Protein AF-A0A0L6X220-F1 (afdb_monomer_lite)

Radius of gyration: 42.79 Å; chains: 1; bounding box: 81×45×119 Å

Structure (mmCIF, N/CA/C/O backbone):
data_AF-A0A0L6X220-F1
#
_entry.id   AF-A0A0L6X220-F1
#
loop_
_atom_site.group_PDB
_atom_site.id
_atom_site.type_symbol
_atom_site.label_atom_id
_atom_site.label_alt_id
_atom_site.label_comp_id
_atom_site.label_asym_id
_atom_site.label_entity_id
_atom_site.label_seq_id
_atom_site.pdbx_PDB_ins_code
_atom_site.Cartn_x
_atom_site.Cartn_y
_atom_site.Cartn_z
_atom_site.occupancy
_atom_site.B_iso_or_equiv
_atom_site.auth_seq_id
_atom_site.auth_comp_id
_atom_site.auth_asym_id
_atom_site.auth_atom_id
_atom_site.pdbx_PDB_model_num
ATOM 1 N N . MET A 1 1 ? 6.843 -25.052 19.110 1.00 35.84 1 MET A N 1
ATOM 2 C CA . MET A 1 1 ? 5.915 -25.058 17.964 1.00 35.84 1 MET A CA 1
ATOM 3 C C . MET A 1 1 ? 4.755 -24.169 18.348 1.00 35.84 1 MET A C 1
ATOM 5 O O . MET A 1 1 ? 4.117 -24.444 19.356 1.00 35.84 1 MET A O 1
ATOM 9 N N . ASP A 1 2 ? 4.612 -23.043 17.656 1.00 47.56 2 ASP A N 1
ATOM 10 C CA . ASP A 1 2 ? 3.687 -21.965 18.006 1.00 47.56 2 ASP A CA 1
ATOM 11 C C . ASP A 1 2 ? 2.261 -22.352 17.583 1.00 47.56 2 ASP A C 1
ATOM 13 O O . ASP A 1 2 ? 1.871 -22.192 16.432 1.00 47.56 2 ASP A O 1
ATOM 17 N N . SER A 1 3 ? 1.455 -22.862 18.516 1.00 55.31 3 SER A N 1
ATOM 18 C CA . SER A 1 3 ? 0.056 -23.288 18.296 1.00 55.31 3 SER A CA 1
ATOM 19 C C . SER A 1 3 ? -0.895 -22.145 17.879 1.00 55.31 3 SER A C 1
ATOM 21 O O . SER A 1 3 ? -2.107 -22.317 17.798 1.00 55.31 3 SER A O 1
ATOM 23 N N . ARG A 1 4 ? -0.359 -20.935 17.664 1.00 54.91 4 ARG A N 1
ATOM 24 C CA . ARG A 1 4 ? -1.069 -19.727 17.214 1.00 54.91 4 ARG A CA 1
ATOM 25 C C . ARG A 1 4 ? -1.145 -19.598 15.691 1.00 54.91 4 ARG A C 1
ATOM 27 O O . ARG A 1 4 ? -1.738 -18.631 15.206 1.00 54.91 4 ARG A O 1
ATOM 34 N N . GLU A 1 5 ? -0.509 -20.502 14.952 1.00 55.84 5 GLU A N 1
ATOM 35 C CA . GLU A 1 5 ? -0.610 -20.577 13.488 1.00 55.84 5 GLU A CA 1
ATOM 36 C C . GLU A 1 5 ? -1.711 -21.536 13.011 1.00 55.84 5 GLU A C 1
ATOM 38 O O . GLU A 1 5 ? -2.103 -21.467 11.850 1.00 55.84 5 GLU A O 1
ATOM 43 N N . ASP A 1 6 ? -2.273 -22.355 13.907 1.00 59.97 6 ASP A N 1
ATOM 44 C CA . ASP A 1 6 ? -3.283 -23.369 13.566 1.00 59.97 6 ASP A CA 1
ATOM 45 C C . ASP A 1 6 ? -4.675 -22.778 13.262 1.00 59.97 6 ASP A C 1
ATOM 47 O O . ASP A 1 6 ? -5.518 -23.446 12.663 1.00 59.97 6 ASP A O 1
ATOM 51 N N . PHE A 1 7 ? -4.926 -21.515 13.632 1.00 68.31 7 PHE A N 1
ATOM 52 C CA . PHE A 1 7 ? -6.187 -20.826 13.346 1.00 68.31 7 PHE A CA 1
ATOM 53 C C . PHE A 1 7 ? -6.017 -19.747 12.266 1.00 68.31 7 PHE A C 1
ATOM 55 O O . PHE A 1 7 ? -5.129 -18.893 12.381 1.00 68.31 7 PHE A O 1
ATOM 62 N N . PRO A 1 8 ? -6.888 -19.726 11.237 1.00 78.38 8 PRO A N 1
ATOM 63 C CA . PRO A 1 8 ? -6.837 -18.706 10.201 1.00 78.38 8 PRO A CA 1
ATOM 64 C C . PRO A 1 8 ? -7.139 -17.330 10.804 1.00 78.38 8 PRO A C 1
ATOM 66 O O . PRO A 1 8 ? -8.197 -17.102 11.391 1.00 78.38 8 PRO A O 1
ATOM 69 N N . ARG A 1 9 ? -6.189 -16.403 10.654 1.00 83.00 9 ARG A N 1
ATOM 70 C CA . ARG A 1 9 ? -6.352 -14.996 11.045 1.00 83.00 9 ARG A CA 1
ATOM 71 C C . ARG A 1 9 ? -7.131 -14.240 9.976 1.00 83.00 9 ARG A C 1
ATOM 73 O O . ARG A 1 9 ? -7.036 -14.560 8.792 1.00 83.00 9 ARG A O 1
ATOM 80 N N . VAL A 1 10 ? -7.869 -13.216 10.391 1.00 86.81 10 VAL A N 1
ATOM 81 C CA . VAL A 1 10 ? -8.645 -12.381 9.469 1.00 86.81 10 VAL A CA 1
ATOM 82 C C . VAL A 1 10 ? -7.701 -11.410 8.769 1.00 86.81 10 VAL A C 1
ATOM 84 O O . VAL A 1 10 ? -7.012 -10.626 9.422 1.00 86.81 10 VAL A O 1
ATOM 87 N N . SER A 1 11 ? -7.672 -11.466 7.441 1.00 86.88 11 SER A N 1
ATOM 88 C CA . SER A 1 11 ? -6.890 -10.552 6.610 1.00 86.88 11 SER A CA 1
ATOM 89 C C . SER A 1 11 ? -7.722 -9.332 6.229 1.00 86.88 11 SER A C 1
ATOM 91 O O . SER A 1 11 ? -8.831 -9.463 5.718 1.00 86.88 11 SER A O 1
ATOM 93 N N . LEU A 1 12 ? -7.158 -8.152 6.447 1.00 85.06 12 LEU A N 1
ATOM 94 C CA . LEU A 1 12 ? -7.684 -6.861 6.032 1.00 85.06 12 LEU A CA 1
ATOM 95 C C . LEU A 1 12 ? -6.807 -6.295 4.911 1.00 85.06 12 LEU A C 1
ATOM 97 O O . LEU A 1 12 ? -5.589 -6.502 4.898 1.00 85.06 12 LEU A O 1
ATOM 101 N N . ALA A 1 13 ? -7.434 -5.580 3.978 1.00 83.31 13 ALA A N 1
ATOM 102 C CA . ALA A 1 13 ? -6.735 -4.935 2.871 1.00 83.31 13 ALA A CA 1
ATOM 103 C C . ALA A 1 13 ? -6.063 -3.631 3.318 1.00 83.31 13 ALA A C 1
ATOM 105 O O . ALA A 1 13 ? -4.983 -3.280 2.849 1.00 83.31 13 ALA A O 1
ATOM 106 N N . THR A 1 14 ? -6.680 -2.879 4.230 1.00 83.06 14 THR A N 1
ATOM 107 C CA . THR A 1 14 ? -6.102 -1.624 4.721 1.00 83.06 14 THR A CA 1
ATOM 108 C C . THR A 1 14 ? -6.371 -1.430 6.209 1.00 83.06 14 THR A C 1
ATOM 110 O O . THR A 1 14 ? -7.374 -1.885 6.756 1.00 83.06 14 THR A O 1
ATOM 113 N N . VAL A 1 15 ? -5.477 -0.706 6.884 1.00 83.38 15 VAL A N 1
ATOM 114 C CA . VAL A 1 15 ? -5.656 -0.304 8.289 1.00 83.38 15 VAL A CA 1
ATOM 115 C C . VAL A 1 15 ? -6.916 0.559 8.467 1.00 83.38 15 VAL A C 1
ATOM 117 O O . VAL A 1 15 ? -7.618 0.454 9.470 1.00 83.38 15 VAL A O 1
ATOM 120 N N . ASN A 1 16 ? -7.262 1.360 7.459 1.00 84.81 16 ASN A N 1
ATOM 121 C CA . ASN A 1 16 ? -8.484 2.158 7.441 1.00 84.81 16 ASN A CA 1
ATOM 122 C C . ASN A 1 16 ? -9.767 1.307 7.517 1.00 84.81 16 ASN A C 1
ATOM 124 O O . ASN A 1 16 ? -10.749 1.720 8.139 1.00 84.81 16 ASN A O 1
ATOM 128 N N . ASP A 1 17 ? -9.754 0.091 6.963 1.00 86.81 17 ASP A N 1
ATOM 129 C CA . ASP A 1 17 ? -10.893 -0.830 7.059 1.00 86.81 17 ASP A CA 1
ATOM 130 C C . ASP A 1 17 ? -11.134 -1.222 8.518 1.00 86.81 17 ASP A C 1
ATOM 132 O O . ASP A 1 17 ? -12.269 -1.229 8.995 1.00 86.81 17 ASP A O 1
ATOM 136 N N . TRP A 1 18 ? -10.055 -1.459 9.270 1.00 88.50 18 TRP A N 1
ATOM 137 C CA . TRP A 1 18 ? -10.137 -1.726 10.703 1.00 88.50 18 TRP A CA 1
ATOM 138 C C . TRP A 1 18 ? -10.706 -0.536 11.485 1.00 88.50 18 TRP A C 1
ATOM 140 O O . TRP A 1 18 ? -11.561 -0.721 12.355 1.00 88.50 18 TRP A O 1
ATOM 150 N N . HIS A 1 19 ? -10.282 0.690 11.165 1.00 87.69 19 HIS A N 1
ATOM 151 C CA . HIS A 1 19 ? -10.838 1.897 11.784 1.00 87.69 19 HIS A CA 1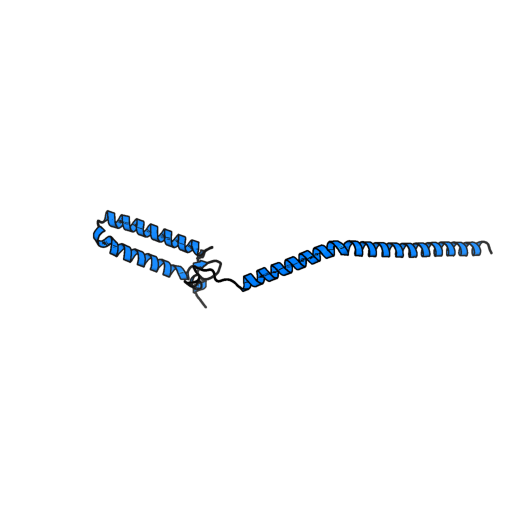
ATOM 152 C C . HIS A 1 19 ? -12.328 2.054 11.497 1.00 87.69 19 HIS A C 1
ATOM 154 O O . HIS A 1 19 ? -13.096 2.361 12.409 1.00 87.69 19 HIS A O 1
ATOM 160 N N . THR A 1 20 ? -12.739 1.777 10.263 1.00 90.44 20 THR A N 1
ATOM 161 C CA . THR A 1 20 ? -14.142 1.832 9.849 1.00 90.44 20 THR A CA 1
ATOM 162 C C . THR A 1 20 ? -14.976 0.800 10.610 1.00 90.44 20 THR A C 1
ATOM 164 O O . THR A 1 20 ? -16.012 1.141 11.181 1.00 90.44 20 THR A O 1
ATOM 167 N N . VAL A 1 21 ? -14.495 -0.444 10.721 1.00 91.12 21 VAL A N 1
ATOM 168 C CA . VAL A 1 21 ? -15.152 -1.498 11.515 1.00 91.12 21 VAL A CA 1
ATOM 169 C C . VAL A 1 21 ? -15.264 -1.095 12.986 1.00 91.12 21 VAL A C 1
ATOM 171 O O . VAL A 1 21 ? -16.340 -1.210 13.574 1.00 91.12 21 VAL A O 1
ATOM 174 N N . LYS A 1 22 ? -14.188 -0.565 13.580 1.00 91.25 22 LYS A N 1
ATOM 175 C CA . LYS A 1 22 ? -14.188 -0.081 14.966 1.00 91.25 22 LYS A CA 1
ATOM 176 C C . LYS A 1 22 ? -15.188 1.061 15.174 1.00 91.25 22 LYS A C 1
ATOM 178 O O . LYS A 1 22 ? -15.890 1.066 16.185 1.00 91.25 22 LYS A O 1
ATOM 183 N N . ALA A 1 23 ? -15.251 2.019 14.250 1.00 91.94 23 ALA A N 1
ATOM 184 C CA . ALA A 1 23 ? -16.170 3.152 14.319 1.00 91.94 23 ALA A CA 1
ATOM 185 C C . ALA A 1 23 ? -17.634 2.699 14.218 1.00 91.94 23 ALA A C 1
ATOM 187 O O . ALA A 1 23 ? -18.446 3.075 15.063 1.00 91.94 23 ALA A O 1
ATOM 188 N N . ASN A 1 24 ? -17.947 1.822 13.262 1.00 94.56 24 ASN A N 1
ATOM 189 C CA . ASN A 1 24 ? -19.293 1.280 13.070 1.00 94.56 24 ASN A CA 1
ATOM 190 C C . ASN A 1 24 ? -19.745 0.441 14.270 1.00 94.56 24 ASN A C 1
ATOM 192 O O . ASN A 1 24 ? -20.864 0.603 14.760 1.00 94.56 24 ASN A O 1
ATOM 196 N N . TYR A 1 25 ? -18.857 -0.413 14.791 1.00 94.12 25 TYR A N 1
ATOM 197 C CA . TYR A 1 25 ? -19.123 -1.194 15.997 1.00 94.12 25 TYR A CA 1
ATOM 198 C C . TYR A 1 25 ? -19.388 -0.285 17.199 1.00 94.12 25 TYR A C 1
ATOM 200 O O . TYR A 1 25 ? -20.377 -0.463 17.906 1.00 94.12 25 TYR A O 1
ATOM 208 N N . LYS A 1 26 ? -18.544 0.736 17.400 1.00 94.00 26 LYS A N 1
ATOM 209 C CA . LYS A 1 26 ? -18.724 1.718 18.471 1.00 94.00 26 LYS A CA 1
ATOM 210 C C . LYS A 1 26 ? -20.060 2.453 18.346 1.00 94.00 26 LYS A C 1
ATOM 212 O O . LYS A 1 26 ? -20.755 2.555 19.349 1.00 94.00 26 LYS A O 1
ATOM 217 N N . SER A 1 27 ? -20.414 2.938 17.154 1.00 94.50 27 SER A N 1
ATOM 218 C CA . SER A 1 27 ? -21.698 3.615 16.921 1.00 94.50 27 SER A CA 1
ATOM 219 C C . SER A 1 27 ? -22.860 2.708 17.304 1.00 94.50 27 SER A C 1
ATOM 221 O O . SER A 1 27 ? -23.652 3.069 18.162 1.00 94.50 27 SER A O 1
ATOM 223 N N . THR A 1 28 ? -22.872 1.481 16.779 1.00 95.44 28 THR A N 1
ATOM 224 C CA . THR A 1 28 ? -23.951 0.513 17.024 1.00 95.44 28 THR A CA 1
ATOM 225 C C . THR A 1 28 ? -24.118 0.207 18.515 1.00 95.44 28 THR A C 1
ATOM 227 O O . THR A 1 28 ? -25.234 0.168 19.025 1.00 95.44 28 THR A O 1
ATOM 230 N N . VAL A 1 29 ? -23.013 0.019 19.247 1.00 93.94 29 VAL A N 1
ATOM 231 C CA . VAL A 1 29 ? -23.053 -0.217 20.700 1.00 93.94 29 VAL A CA 1
ATOM 232 C C . VAL A 1 29 ? -23.628 0.989 21.445 1.00 93.94 29 VAL A C 1
ATOM 234 O O . VAL A 1 29 ? -24.408 0.813 22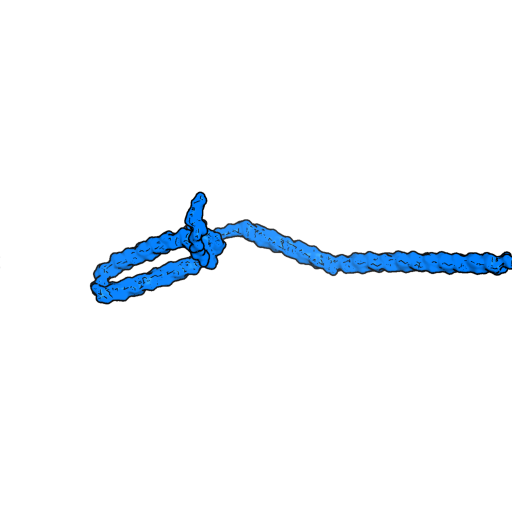.380 1.00 93.94 29 VAL A O 1
ATOM 237 N N . LEU A 1 30 ? -23.250 2.207 21.050 1.00 92.81 30 LEU A N 1
ATOM 238 C CA . LEU A 1 30 ? -23.760 3.431 21.668 1.00 92.81 30 LEU A CA 1
ATOM 239 C C . LEU A 1 30 ? -25.243 3.656 21.355 1.00 92.81 30 LEU A C 1
ATOM 241 O O . LEU A 1 30 ? -25.977 4.096 22.237 1.00 92.81 30 LEU A O 1
ATOM 245 N N . ASP A 1 31 ? -25.688 3.318 20.148 1.00 94.31 31 ASP A N 1
ATOM 246 C CA . ASP A 1 31 ? -27.087 3.426 19.736 1.00 94.31 31 ASP A CA 1
ATOM 247 C C . ASP A 1 31 ? -27.968 2.482 20.567 1.00 94.31 31 ASP A C 1
ATOM 249 O O . ASP A 1 31 ? -28.907 2.932 21.226 1.00 94.31 31 ASP A O 1
ATOM 253 N N . VAL A 1 32 ? -27.580 1.205 20.670 1.00 93.94 32 VAL A N 1
ATOM 254 C CA . VAL A 1 32 ? -28.274 0.214 21.515 1.00 93.94 32 VAL A CA 1
ATOM 255 C C . VAL A 1 32 ? -28.259 0.625 22.991 1.00 93.94 32 VAL A C 1
ATOM 257 O O . VAL A 1 32 ? -29.258 0.478 23.697 1.00 93.94 32 VAL A O 1
ATOM 260 N N . LEU A 1 33 ? -27.143 1.170 23.483 1.00 92.31 33 LEU A N 1
ATOM 261 C CA . LEU A 1 33 ? -27.065 1.654 24.859 1.00 92.31 33 LEU A CA 1
ATOM 262 C C . LEU A 1 33 ? -28.039 2.813 25.108 1.00 92.31 33 LEU A C 1
ATOM 264 O O . LEU A 1 33 ? -28.696 2.841 26.148 1.00 92.31 33 LEU A O 1
ATOM 268 N N . ASN A 1 34 ? -28.149 3.758 24.173 1.00 91.31 34 ASN A N 1
ATOM 269 C CA . ASN A 1 34 ? -29.078 4.878 24.297 1.00 91.31 34 ASN A CA 1
ATOM 270 C C . ASN A 1 34 ? -30.537 4.397 24.343 1.00 91.31 34 ASN A C 1
ATOM 272 O O . ASN A 1 34 ? -31.303 4.885 25.175 1.00 91.31 34 ASN A O 1
ATOM 276 N N . GLU A 1 35 ? -30.911 3.412 23.523 1.00 92.75 35 GLU A N 1
ATOM 277 C CA . GLU A 1 35 ? -32.245 2.794 23.561 1.00 92.75 35 GLU A CA 1
ATOM 278 C C . GLU A 1 35 ? -32.529 2.108 24.910 1.00 92.75 35 GLU A C 1
ATOM 280 O O . GLU A 1 35 ? -33.616 2.247 25.486 1.00 92.75 35 GLU A O 1
ATOM 285 N N . LEU A 1 36 ? -31.539 1.410 25.475 1.00 91.12 36 LEU A N 1
ATOM 286 C CA . LEU A 1 36 ? -31.657 0.770 26.789 1.00 91.12 36 LEU A CA 1
ATOM 287 C C . LEU A 1 36 ? -31.792 1.790 27.926 1.00 91.12 36 LEU A C 1
ATOM 289 O O . LEU A 1 36 ? -32.628 1.616 28.813 1.00 91.12 36 LEU A O 1
ATOM 293 N N . ILE A 1 37 ? -31.025 2.882 27.880 1.00 90.75 37 ILE A N 1
ATOM 294 C CA . ILE A 1 37 ? -31.107 3.965 28.869 1.00 90.75 37 ILE A CA 1
ATOM 295 C C . ILE A 1 37 ? -32.492 4.619 28.842 1.00 90.75 37 ILE A C 1
ATOM 297 O O . ILE A 1 37 ? -33.066 4.876 29.902 1.00 90.75 37 ILE A O 1
ATOM 301 N N . GLN A 1 38 ? -33.039 4.867 27.648 1.00 90.69 38 GLN A N 1
ATOM 302 C CA . GLN A 1 38 ? -34.370 5.456 27.489 1.00 90.69 38 GLN A CA 1
ATOM 303 C C . GLN A 1 38 ? -35.477 4.516 27.978 1.00 90.69 38 GLN A C 1
ATOM 305 O O . GLN A 1 38 ? -36.360 4.950 28.713 1.00 90.69 38 GLN A O 1
ATOM 310 N N . SER A 1 39 ? -35.413 3.231 27.621 1.00 91.06 39 SER A N 1
ATOM 311 C CA . SER A 1 39 ? -36.429 2.240 28.006 1.00 91.06 39 SER A CA 1
ATOM 312 C C . SER A 1 39 ? -36.452 1.927 29.506 1.00 91.06 39 SER A C 1
ATOM 314 O O . SER A 1 39 ? -37.522 1.668 30.050 1.00 91.06 39 SER A O 1
ATOM 316 N N . HIS A 1 40 ? -35.303 1.986 30.186 1.00 90.06 40 HIS A N 1
ATOM 317 C CA . HIS A 1 40 ? -35.185 1.677 31.617 1.00 90.06 40 HIS A CA 1
ATOM 318 C C . HIS A 1 40 ? -35.158 2.924 32.516 1.00 90.06 40 HIS A C 1
ATOM 320 O O . HIS A 1 40 ? -35.072 2.798 33.736 1.00 90.06 40 HIS A O 1
ATOM 326 N N . GLY A 1 41 ? -35.227 4.130 31.941 1.00 85.25 41 GLY A N 1
ATOM 327 C CA . GLY A 1 41 ? -35.241 5.384 32.701 1.00 85.25 41 GLY A CA 1
ATOM 328 C C . GLY A 1 41 ? -33.926 5.702 33.429 1.00 85.25 41 GLY A C 1
ATOM 329 O O . GLY A 1 41 ? -33.928 6.455 34.399 1.00 85.25 41 GLY A O 1
ATOM 330 N N . LEU A 1 42 ? -32.793 5.168 32.963 1.00 87.25 42 LEU A N 1
ATOM 331 C CA . LEU A 1 42 ? -31.472 5.263 33.612 1.00 87.25 42 LEU A CA 1
ATOM 332 C C . LEU A 1 42 ? -30.715 6.560 33.267 1.00 87.25 42 LEU A C 1
ATOM 334 O O . LEU A 1 42 ? -29.487 6.586 33.188 1.00 87.25 42 LEU A O 1
ATOM 338 N N . ALA A 1 43 ? -31.431 7.662 33.037 1.00 83.88 43 ALA A N 1
ATOM 339 C CA . ALA A 1 43 ? -30.843 8.908 32.536 1.00 83.88 43 ALA A CA 1
ATOM 340 C C . ALA A 1 43 ? -29.775 9.502 33.477 1.00 83.88 43 ALA A C 1
ATOM 342 O O . ALA A 1 43 ? -28.817 10.108 33.003 1.00 83.88 43 ALA A O 1
ATOM 343 N N . ALA A 1 44 ? -29.910 9.292 34.791 1.00 85.56 44 ALA A N 1
ATOM 344 C CA . ALA A 1 44 ? -28.949 9.758 35.794 1.00 85.56 44 ALA A CA 1
ATOM 345 C C . ALA A 1 44 ? -27.601 9.010 35.744 1.00 85.56 44 ALA A C 1
ATOM 347 O O . ALA A 1 44 ? -26.574 9.569 36.115 1.00 85.56 44 ALA A O 1
ATOM 348 N N . GLU A 1 45 ? -27.591 7.765 35.261 1.00 88.88 45 GLU A N 1
ATOM 349 C CA . GLU A 1 45 ? -26.399 6.906 35.189 1.00 88.88 45 GLU A CA 1
ATOM 350 C C . GLU A 1 45 ? -25.775 6.878 33.786 1.00 88.88 45 GLU A C 1
ATOM 352 O O . GLU A 1 45 ? -24.772 6.200 33.552 1.00 88.88 45 GLU A O 1
ATOM 357 N N . ARG A 1 46 ? -26.347 7.639 32.845 1.00 88.25 46 ARG A N 1
ATOM 358 C CA . ARG A 1 46 ? -25.950 7.674 31.434 1.00 88.25 46 ARG A CA 1
ATOM 359 C C . ARG A 1 46 ? -24.448 7.848 31.247 1.00 88.25 46 ARG A C 1
ATOM 361 O O . ARG A 1 46 ? -23.845 7.106 30.476 1.00 88.25 46 ARG A O 1
ATOM 368 N N . ASP A 1 47 ? -23.842 8.804 31.941 1.00 88.56 47 ASP A N 1
ATOM 369 C CA . ASP A 1 47 ? -22.428 9.130 31.744 1.00 88.56 47 ASP A CA 1
ATOM 370 C C . ASP A 1 47 ? -21.505 8.005 32.243 1.00 88.56 47 ASP A C 1
ATOM 372 O O . ASP A 1 47 ? -20.509 7.682 31.591 1.00 88.56 47 ASP A O 1
ATOM 376 N N . ALA A 1 48 ? -21.872 7.336 33.342 1.00 91.19 48 ALA A N 1
ATOM 377 C CA . ALA A 1 48 ? -21.144 6.174 33.849 1.00 91.19 48 ALA A CA 1
ATOM 378 C C . ALA A 1 48 ? -21.270 4.972 32.897 1.00 91.19 48 ALA A C 1
ATOM 380 O O . ALA A 1 48 ? -20.272 4.328 32.563 1.00 91.19 48 ALA A O 1
ATOM 381 N N . LEU A 1 49 ? -22.479 4.705 32.394 1.00 90.00 49 LEU A N 1
ATOM 382 C CA . LEU A 1 49 ? -22.733 3.640 31.421 1.00 90.00 49 LEU A CA 1
ATOM 383 C C . LEU A 1 49 ? -21.994 3.883 30.098 1.00 90.00 49 LEU A C 1
ATOM 385 O O . LEU A 1 49 ? -21.394 2.959 29.549 1.00 90.00 49 LEU A O 1
ATOM 389 N N . LEU A 1 50 ? -21.962 5.129 29.617 1.00 91.94 50 LEU A N 1
ATOM 390 C CA . LEU A 1 50 ? -21.187 5.520 28.439 1.00 91.94 50 LEU A CA 1
ATOM 391 C C . LEU A 1 50 ? -19.687 5.291 28.645 1.00 91.94 50 LEU A C 1
ATOM 393 O O . LEU A 1 50 ? -19.014 4.782 27.745 1.00 91.94 50 LEU A O 1
ATOM 397 N N . ALA A 1 51 ? -19.143 5.634 29.815 1.00 91.62 51 ALA A N 1
ATOM 398 C CA . ALA A 1 51 ? -17.736 5.386 30.124 1.00 91.62 51 ALA A CA 1
ATOM 399 C C . ALA A 1 51 ? -17.408 3.882 30.095 1.00 91.62 51 ALA A C 1
ATOM 401 O O . ALA A 1 51 ? -16.433 3.467 29.461 1.00 91.62 51 ALA A O 1
ATOM 402 N N . HIS A 1 52 ? -18.258 3.050 30.704 1.00 92.69 52 HIS A N 1
ATOM 403 C CA . HIS A 1 52 ? -18.090 1.596 30.692 1.00 92.69 52 HIS A CA 1
ATOM 404 C C . HIS A 1 52 ? -18.247 0.984 29.297 1.00 92.69 52 HIS A C 1
ATOM 406 O O . HIS A 1 52 ? -17.468 0.103 28.932 1.00 92.69 52 HIS A O 1
ATOM 412 N N . ALA A 1 53 ? -19.190 1.470 28.490 1.00 91.62 53 ALA A N 1
ATOM 413 C CA . ALA A 1 53 ? -19.366 1.016 27.114 1.00 91.62 53 ALA A CA 1
ATOM 414 C C . ALA A 1 53 ? -18.145 1.345 26.245 1.00 91.62 53 ALA A C 1
ATOM 416 O O . ALA A 1 53 ? -17.671 0.492 25.497 1.00 91.62 53 ALA A O 1
ATOM 417 N N . ASN A 1 54 ? -17.569 2.542 26.394 1.00 92.19 54 ASN A N 1
ATOM 418 C CA . ASN A 1 54 ? -16.329 2.900 25.704 1.00 92.19 54 ASN A CA 1
ATOM 419 C C . ASN A 1 54 ? -15.165 1.983 26.115 1.00 92.19 54 ASN A C 1
ATOM 421 O O . ASN A 1 54 ? -14.480 1.444 25.246 1.00 92.19 54 ASN A O 1
ATOM 425 N N . GLN A 1 55 ? -14.985 1.727 27.416 1.00 93.56 55 GLN A N 1
ATOM 426 C CA . GLN A 1 55 ? -13.966 0.784 27.900 1.00 93.56 55 GLN A CA 1
ATOM 427 C C . GLN A 1 55 ? -14.190 -0.641 27.379 1.00 93.56 55 GLN A C 1
ATOM 429 O O . GLN A 1 55 ? -13.232 -1.350 27.060 1.00 93.56 55 GLN A O 1
ATOM 434 N N . TYR A 1 56 ? -15.447 -1.075 27.293 1.00 93.62 56 TYR A N 1
ATOM 435 C CA . TYR A 1 56 ? -15.805 -2.375 26.740 1.00 93.62 56 TYR A CA 1
ATOM 436 C C . TYR A 1 56 ? -15.412 -2.473 25.263 1.00 93.62 56 TYR A C 1
ATOM 438 O O . TYR A 1 56 ? -14.704 -3.406 24.881 1.00 93.62 56 TYR A O 1
ATOM 446 N N . VAL A 1 57 ? -15.784 -1.477 24.453 1.00 92.62 57 VAL A N 1
ATOM 447 C CA . VAL A 1 57 ? -15.418 -1.402 23.031 1.00 92.62 57 VAL A CA 1
ATOM 448 C C . VAL A 1 57 ? -13.899 -1.433 22.854 1.00 92.62 57 VAL A C 1
ATOM 450 O O . VAL A 1 57 ? -13.390 -2.191 22.027 1.00 92.62 57 VAL A O 1
ATOM 453 N N . GLU A 1 58 ? -13.153 -0.665 23.648 1.00 90.62 58 GLU A N 1
ATOM 454 C CA . GLU A 1 58 ? -11.688 -0.662 23.602 1.00 90.62 58 GLU A CA 1
ATOM 455 C C . GLU A 1 58 ? -11.085 -2.022 23.951 1.00 90.62 58 GLU A C 1
ATOM 457 O O . GLU A 1 58 ? -10.173 -2.488 23.263 1.00 90.62 58 GLU A O 1
ATOM 462 N N . ARG A 1 59 ? -11.611 -2.691 24.981 1.00 92.75 59 ARG A N 1
ATOM 463 C CA . ARG A 1 59 ? -11.147 -4.018 25.394 1.00 92.75 59 ARG A CA 1
ATOM 464 C C . ARG A 1 59 ? -11.398 -5.066 24.315 1.00 92.75 59 ARG A C 1
ATOM 466 O O . ARG A 1 59 ? -10.490 -5.837 24.015 1.00 92.75 59 ARG A O 1
ATOM 473 N N . VAL A 1 60 ? -12.583 -5.060 23.705 1.00 92.50 60 VAL A N 1
ATOM 474 C CA . VAL A 1 60 ? -12.926 -5.954 22.587 1.00 92.50 60 VAL A CA 1
ATOM 475 C C . VAL A 1 60 ? -11.990 -5.710 21.406 1.00 92.50 60 VAL A C 1
ATOM 477 O O . VAL A 1 60 ? -11.393 -6.651 20.888 1.00 92.50 60 VAL A O 1
ATOM 480 N N . CYS A 1 61 ? -11.768 -4.446 21.034 1.00 88.69 61 CYS A N 1
ATOM 481 C CA . CYS A 1 61 ? -10.834 -4.105 19.961 1.00 88.69 61 CYS A CA 1
ATOM 482 C C . CYS A 1 61 ? -9.411 -4.582 20.275 1.00 88.69 61 CYS A C 1
ATOM 484 O O . CYS A 1 61 ? -8.737 -5.110 19.396 1.00 88.69 61 CYS A O 1
ATOM 486 N N . LYS A 1 62 ? -8.952 -4.434 21.525 1.00 88.69 62 LYS A N 1
ATOM 487 C CA . LYS A 1 62 ? -7.630 -4.899 21.964 1.00 88.69 62 LYS A CA 1
ATOM 488 C C . LYS A 1 62 ? -7.500 -6.422 21.889 1.00 88.69 62 LYS A C 1
ATOM 490 O O . LYS A 1 62 ? -6.454 -6.905 21.475 1.00 88.69 62 LYS A O 1
ATOM 495 N N . MET A 1 63 ? -8.548 -7.163 22.249 1.00 89.50 63 MET A N 1
ATOM 496 C CA . MET A 1 63 ? -8.590 -8.628 22.133 1.00 89.50 63 MET A CA 1
ATOM 497 C C . MET A 1 63 ? -8.633 -9.105 20.676 1.00 89.50 63 MET A C 1
ATOM 499 O O . MET A 1 63 ? -8.137 -10.186 20.376 1.00 89.50 63 MET A O 1
ATOM 503 N N . ALA A 1 64 ? -9.197 -8.304 19.769 1.00 88.50 64 ALA A N 1
ATOM 504 C CA . ALA A 1 64 ? -9.256 -8.625 18.346 1.00 88.50 64 ALA A CA 1
ATOM 505 C C . ALA A 1 64 ? -7.910 -8.431 17.622 1.00 88.50 64 ALA A C 1
ATOM 507 O O . ALA A 1 64 ? -7.616 -9.197 16.708 1.00 88.50 64 ALA A O 1
ATOM 508 N N . ARG A 1 65 ? -7.072 -7.470 18.050 1.00 86.44 65 ARG A N 1
ATOM 509 C CA . ARG A 1 65 ? -5.751 -7.162 17.449 1.00 86.44 65 ARG A CA 1
ATOM 510 C C . ARG A 1 65 ? -4.880 -8.387 17.096 1.00 86.44 65 ARG A C 1
ATOM 512 O O . ARG A 1 65 ? -4.457 -8.453 15.944 1.00 86.44 65 ARG A O 1
ATOM 519 N N . PRO A 1 66 ? -4.624 -9.367 17.990 1.00 86.00 66 PRO A N 1
ATOM 520 C CA . PRO A 1 66 ? -3.778 -10.530 17.671 1.00 86.00 66 PRO A CA 1
ATOM 521 C C . PRO A 1 66 ? -4.317 -11.409 16.531 1.00 86.00 66 PRO A C 1
ATOM 523 O O . PRO A 1 66 ? -3.559 -12.146 15.898 1.00 86.00 66 PRO A O 1
ATOM 526 N N . ASN A 1 67 ? -5.621 -11.333 16.258 1.00 86.31 67 ASN A N 1
ATOM 527 C CA . ASN A 1 67 ? -6.300 -12.160 15.263 1.00 86.31 67 ASN A CA 1
ATOM 528 C C . ASN A 1 67 ? -6.381 -11.492 13.880 1.00 86.31 67 ASN A C 1
ATOM 530 O O . ASN A 1 67 ? -6.974 -12.067 12.966 1.00 86.31 67 ASN A O 1
ATOM 534 N N . LEU A 1 68 ? -5.798 -10.299 13.719 1.00 87.06 68 LEU A N 1
ATOM 535 C CA . LEU A 1 68 ? -5.837 -9.517 12.485 1.00 87.06 68 LEU A CA 1
ATOM 536 C C . LEU A 1 68 ? -4.493 -9.539 11.751 1.00 87.06 68 LEU A C 1
A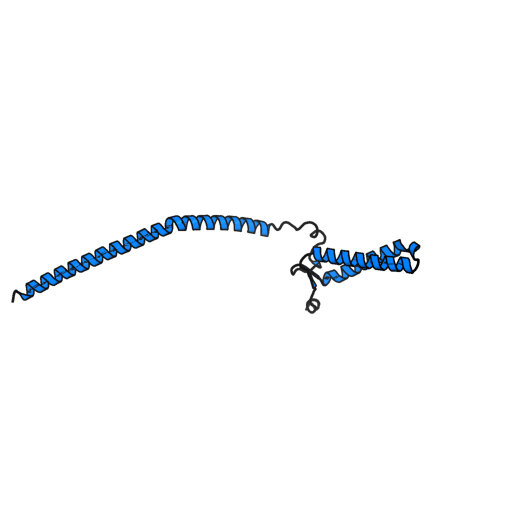TOM 538 O O . LEU A 1 68 ? -3.414 -9.475 12.351 1.00 87.06 68 LEU A O 1
ATOM 542 N N . ARG A 1 69 ? -4.576 -9.569 10.422 1.00 87.25 69 ARG A N 1
ATOM 543 C CA . ARG A 1 69 ? -3.468 -9.324 9.497 1.00 87.25 69 ARG A CA 1
ATOM 544 C C . ARG A 1 69 ? -3.833 -8.181 8.564 1.00 87.25 69 ARG A C 1
ATOM 546 O O . ARG A 1 69 ? -4.974 -8.106 8.128 1.00 87.25 69 ARG A O 1
ATOM 553 N N . VAL A 1 70 ? -2.878 -7.327 8.223 1.00 82.81 70 VAL A N 1
ATOM 554 C CA . VAL A 1 70 ? -3.057 -6.269 7.217 1.00 82.81 70 VAL A CA 1
ATOM 555 C C . VAL A 1 70 ? -1.984 -6.459 6.163 1.00 82.81 70 VAL A C 1
ATOM 557 O O . VAL A 1 70 ? -0.802 -6.485 6.497 1.00 82.81 70 VAL A O 1
ATOM 560 N N . ASN A 1 71 ? -2.389 -6.660 4.908 1.00 78.69 71 ASN A N 1
ATOM 561 C CA . ASN A 1 71 ? -1.462 -6.882 3.789 1.00 78.69 71 ASN A CA 1
ATOM 562 C C . ASN A 1 71 ? -0.397 -7.963 4.057 1.00 78.69 71 ASN A C 1
ATOM 564 O O . ASN A 1 71 ? 0.756 -7.835 3.665 1.00 78.69 71 ASN A O 1
ATOM 568 N N . GLY A 1 72 ? -0.780 -9.038 4.753 1.00 74.69 72 GLY A N 1
ATOM 569 C CA . GLY A 1 72 ? 0.118 -10.152 5.081 1.00 74.69 72 GLY A CA 1
ATOM 570 C C . GLY A 1 72 ? 0.986 -9.947 6.327 1.00 74.69 72 GLY A C 1
ATOM 571 O O . GLY A 1 72 ? 1.581 -10.914 6.799 1.00 74.69 72 GLY A O 1
ATOM 572 N N . HIS A 1 73 ? 0.999 -8.751 6.918 1.00 78.81 73 HIS A N 1
ATOM 573 C CA . HIS A 1 73 ? 1.697 -8.466 8.171 1.00 78.81 73 HIS A CA 1
ATOM 574 C C . HIS A 1 73 ? 0.770 -8.638 9.378 1.00 78.81 73 HIS A C 1
ATOM 576 O O . HIS A 1 73 ? -0.441 -8.427 9.290 1.00 78.81 73 HIS A O 1
ATOM 582 N N . ASN A 1 74 ? 1.328 -9.032 10.525 1.00 81.19 74 ASN A N 1
ATOM 583 C CA . ASN A 1 74 ? 0.564 -9.099 11.769 1.00 81.19 74 ASN A CA 1
ATOM 584 C C . ASN A 1 74 ? 0.179 -7.684 12.217 1.00 81.19 74 ASN A C 1
ATOM 586 O O . ASN A 1 74 ? 0.987 -6.761 12.157 1.00 81.19 74 ASN A O 1
ATOM 590 N N . PHE A 1 75 ? -1.042 -7.515 12.720 1.00 78.56 75 PHE A N 1
ATOM 591 C CA . PHE A 1 75 ? -1.501 -6.201 13.172 1.00 78.56 75 PHE A CA 1
ATOM 592 C C . PHE A 1 75 ? -0.688 -5.668 14.369 1.00 78.56 75 PHE A C 1
ATOM 594 O O . PHE A 1 75 ? -0.491 -4.468 14.498 1.00 78.56 75 PHE A O 1
ATOM 601 N N . GLU A 1 76 ? -0.168 -6.550 15.232 1.00 74.88 76 GLU A N 1
ATOM 602 C CA . GLU A 1 76 ? 0.643 -6.166 16.403 1.00 74.88 76 GLU A CA 1
ATOM 603 C C . GLU A 1 76 ? 2.017 -5.583 16.048 1.00 74.88 76 GLU A C 1
ATOM 605 O O . GLU A 1 76 ? 2.576 -4.834 16.844 1.00 74.88 76 GLU A O 1
ATOM 610 N N . SER A 1 77 ? 2.558 -5.921 14.873 1.00 69.62 77 SER A N 1
ATOM 611 C CA . SER A 1 77 ? 3.829 -5.367 14.390 1.00 69.62 77 SER A CA 1
ATOM 612 C C . SER A 1 77 ? 3.690 -3.981 13.761 1.00 69.62 77 SER A C 1
ATOM 614 O O . SER A 1 77 ? 4.707 -3.346 13.518 1.00 69.62 77 SER A O 1
ATOM 616 N N . LEU A 1 78 ? 2.462 -3.514 13.512 1.00 66.12 78 LEU A N 1
ATOM 617 C CA . LEU A 1 78 ? 2.196 -2.159 13.031 1.00 66.12 78 LEU A CA 1
ATOM 618 C C . LEU A 1 78 ? 2.185 -1.228 14.249 1.00 66.12 78 LEU A C 1
ATOM 620 O O . LEU A 1 78 ? 1.276 -1.299 15.087 1.00 66.12 78 LEU A O 1
ATOM 624 N N . SER A 1 79 ? 3.233 -0.421 14.401 1.00 57.16 79 SER A N 1
ATOM 625 C CA . SER A 1 79 ? 3.460 0.398 15.599 1.00 57.16 79 SER A CA 1
ATOM 626 C C . SER A 1 79 ? 2.495 1.586 15.660 1.00 57.16 79 SER A C 1
ATOM 628 O O . SER A 1 79 ? 2.187 2.168 14.631 1.00 57.16 79 SER A O 1
ATOM 630 N N . GLN A 1 80 ? 1.954 1.931 16.845 1.00 55.94 80 GLN A N 1
ATOM 631 C CA . GLN A 1 80 ? 0.832 2.890 17.001 1.00 55.94 80 GLN A CA 1
ATOM 632 C C . GLN A 1 80 ? 1.114 4.317 16.474 1.00 55.94 80 GLN A C 1
ATOM 634 O O . GLN A 1 80 ? 0.167 5.043 16.181 1.00 55.94 80 GLN A O 1
ATOM 639 N N . ASP A 1 81 ? 2.387 4.653 16.256 1.00 51.19 81 ASP A N 1
ATOM 640 C CA . ASP A 1 81 ? 2.862 5.918 15.678 1.00 51.19 81 ASP A CA 1
ATOM 641 C C . ASP A 1 81 ? 3.028 5.871 14.139 1.00 51.19 81 ASP A C 1
ATOM 643 O O . ASP A 1 81 ? 3.132 6.902 13.486 1.00 51.19 81 ASP A O 1
ATOM 647 N N . GLU A 1 82 ? 2.989 4.681 13.538 1.00 52.09 82 GLU A N 1
ATOM 648 C CA . GLU A 1 82 ? 3.099 4.411 12.090 1.00 52.09 82 GLU A CA 1
ATOM 649 C C . GLU A 1 82 ? 1.738 4.509 11.371 1.00 52.09 82 GLU A C 1
ATOM 651 O O . GLU A 1 82 ? 1.645 4.354 10.157 1.00 52.09 82 GLU A O 1
ATOM 656 N N . TYR A 1 83 ? 0.662 4.758 12.129 1.00 54.53 83 TYR A N 1
ATOM 657 C CA . TYR A 1 83 ? -0.716 4.841 11.628 1.00 54.53 83 TYR A CA 1
ATOM 658 C C . TYR A 1 83 ? -1.034 6.200 10.983 1.00 54.53 83 TYR A C 1
ATOM 660 O O . TYR A 1 83 ? -1.904 6.251 10.118 1.00 54.53 83 TYR A O 1
ATOM 668 N N . ASP A 1 84 ? -0.342 7.275 11.382 1.00 54.34 84 ASP A N 1
ATOM 669 C CA . ASP A 1 84 ? -0.600 8.644 10.898 1.00 54.34 84 ASP A CA 1
ATOM 670 C C . ASP A 1 84 ? 0.466 9.156 9.918 1.00 54.34 84 ASP A C 1
ATOM 672 O O . ASP A 1 84 ? 0.292 10.191 9.274 1.00 54.34 84 ASP A O 1
ATOM 676 N N . THR A 1 85 ? 1.588 8.454 9.766 1.00 52.25 85 THR A N 1
ATOM 677 C CA . THR A 1 85 ? 2.613 8.801 8.779 1.00 52.25 85 THR A CA 1
ATOM 678 C C . THR A 1 85 ? 3.259 7.515 8.296 1.00 52.25 85 THR A C 1
ATOM 680 O O . THR A 1 85 ? 4.023 6.893 9.028 1.00 52.25 85 THR A O 1
ATOM 683 N N . GLU A 1 86 ? 2.931 7.108 7.067 1.00 61.56 86 GLU A N 1
ATOM 684 C CA . GLU A 1 86 ? 3.661 6.040 6.386 1.00 61.56 86 GLU A CA 1
ATOM 685 C C . GLU A 1 86 ? 5.151 6.430 6.375 1.00 61.56 86 GLU A C 1
ATOM 687 O O . GLU A 1 86 ? 5.494 7.501 5.855 1.00 61.56 86 GLU A O 1
ATOM 692 N N . PRO A 1 87 ? 6.041 5.646 7.008 1.00 67.12 87 PRO A N 1
ATOM 693 C CA . PRO A 1 87 ? 7.454 5.977 7.049 1.00 67.12 87 PRO A CA 1
ATOM 694 C C . PRO A 1 87 ? 8.004 5.969 5.622 1.00 67.12 87 PRO A C 1
ATOM 696 O O . PRO A 1 87 ? 7.709 5.071 4.835 1.00 67.12 87 PRO A O 1
ATOM 699 N N . PHE A 1 88 ? 8.797 6.985 5.273 1.00 64.56 88 PHE A N 1
ATOM 700 C CA . PHE A 1 88 ? 9.353 7.098 3.928 1.00 64.56 88 PHE A CA 1
ATOM 701 C C . PHE A 1 88 ? 10.260 5.897 3.631 1.00 64.56 88 PHE A C 1
ATOM 703 O O . PHE A 1 88 ? 11.317 5.735 4.244 1.00 64.56 88 PHE A O 1
ATOM 710 N N . ASP A 1 89 ? 9.852 5.059 2.680 1.00 80.94 89 ASP A N 1
ATOM 711 C CA . ASP A 1 89 ? 10.636 3.908 2.248 1.00 80.94 89 ASP A CA 1
ATOM 712 C C . ASP A 1 89 ? 11.775 4.370 1.323 1.00 80.94 89 ASP A C 1
ATOM 714 O O . ASP A 1 89 ? 11.661 4.401 0.095 1.00 80.94 89 ASP A O 1
ATOM 718 N N . GLU A 1 90 ? 12.909 4.736 1.928 1.00 87.19 90 GLU A N 1
ATOM 719 C CA . GLU A 1 90 ? 14.122 5.120 1.199 1.00 87.19 90 GLU A CA 1
ATOM 720 C C . GLU A 1 90 ? 14.618 4.018 0.250 1.00 87.19 90 GLU A C 1
ATOM 722 O O . GLU A 1 90 ? 15.261 4.314 -0.760 1.00 87.19 90 GLU A O 1
ATOM 727 N N . ALA A 1 91 ? 14.370 2.741 0.561 1.00 82.81 91 ALA A N 1
ATOM 728 C CA . ALA A 1 91 ? 14.792 1.640 -0.296 1.00 82.81 91 ALA A CA 1
ATOM 729 C C . ALA A 1 91 ? 13.935 1.589 -1.566 1.00 82.81 91 ALA A C 1
ATOM 731 O O . ALA A 1 91 ? 14.472 1.409 -2.666 1.00 82.81 91 ALA A O 1
ATOM 732 N N . LEU A 1 92 ? 12.624 1.799 -1.425 1.00 84.06 92 LEU A N 1
ATOM 733 C CA . LEU A 1 92 ? 11.709 1.943 -2.549 1.00 84.06 92 LEU A CA 1
ATOM 734 C C . LEU A 1 92 ? 12.042 3.180 -3.382 1.00 84.06 92 LEU A C 1
ATOM 736 O O . LEU A 1 92 ? 12.109 3.069 -4.604 1.00 84.06 92 LEU A O 1
ATOM 740 N N . ASP A 1 93 ? 12.333 4.319 -2.755 1.00 87.81 93 ASP A N 1
ATOM 741 C CA . ASP A 1 93 ? 12.723 5.536 -3.470 1.00 87.81 93 ASP A CA 1
ATOM 742 C C . ASP A 1 93 ? 14.004 5.315 -4.290 1.00 87.81 93 ASP A C 1
ATOM 744 O O . ASP A 1 93 ? 14.003 5.479 -5.513 1.00 87.81 93 ASP A O 1
ATOM 748 N N . ARG A 1 94 ? 15.078 4.792 -3.680 1.00 91.62 94 ARG A N 1
ATOM 749 C CA . ARG A 1 94 ? 16.318 4.428 -4.403 1.00 91.62 94 ARG A CA 1
ATOM 750 C C . ARG A 1 94 ? 16.042 3.467 -5.563 1.00 91.62 94 ARG A C 1
ATOM 752 O O . ARG A 1 94 ? 16.657 3.566 -6.632 1.00 91.62 94 ARG A O 1
ATOM 759 N N . ARG A 1 95 ? 15.104 2.532 -5.382 1.00 93.12 95 ARG A N 1
ATOM 760 C CA . ARG A 1 95 ? 14.673 1.622 -6.448 1.00 93.12 95 ARG A CA 1
ATOM 761 C C . ARG A 1 95 ? 13.938 2.357 -7.569 1.00 93.12 95 ARG A C 1
ATOM 763 O O . ARG A 1 95 ? 14.204 2.072 -8.732 1.00 93.12 95 ARG A O 1
ATOM 770 N N . ILE A 1 96 ? 13.064 3.307 -7.256 1.00 93.50 96 ILE A N 1
ATOM 771 C CA . ILE A 1 96 ? 12.378 4.143 -8.250 1.00 93.50 96 ILE A CA 1
ATOM 772 C C . ILE A 1 96 ? 13.404 4.938 -9.068 1.00 93.50 96 ILE A C 1
ATOM 774 O O . ILE A 1 96 ? 13.352 4.907 -10.299 1.00 93.50 96 ILE A O 1
ATOM 778 N N . TRP A 1 97 ? 14.384 5.565 -8.414 1.00 93.81 97 TRP A N 1
ATOM 779 C CA . TRP A 1 97 ? 15.443 6.324 -9.088 1.00 93.81 97 TRP A CA 1
ATOM 780 C C . TRP A 1 97 ? 16.309 5.452 -9.998 1.00 93.81 97 TRP A C 1
ATOM 782 O O . TRP A 1 97 ? 16.508 5.776 -11.169 1.00 93.81 97 TRP A O 1
ATOM 792 N N . SER A 1 98 ? 16.783 4.311 -9.495 1.00 94.75 98 SER A N 1
ATOM 793 C CA . SER A 1 98 ? 17.561 3.365 -10.309 1.00 94.75 98 SER A CA 1
ATOM 794 C C . SER A 1 98 ? 16.758 2.796 -11.486 1.00 94.75 98 SER A C 1
ATOM 796 O O . SER A 1 98 ? 17.288 2.645 -12.590 1.00 94.75 98 SER A O 1
ATOM 798 N N . LEU A 1 99 ? 15.461 2.527 -11.309 1.00 94.75 99 LEU A N 1
ATOM 799 C CA . LEU A 1 99 ? 14.585 2.095 -12.401 1.00 94.75 99 LEU A CA 1
ATOM 800 C C . LEU A 1 99 ? 14.370 3.200 -13.441 1.00 94.75 99 LEU A C 1
ATOM 802 O O . LEU A 1 99 ? 14.337 2.916 -14.639 1.00 94.75 99 LEU A O 1
ATOM 806 N N . ALA A 1 100 ? 14.253 4.455 -13.013 1.00 95.56 100 ALA A N 1
ATOM 807 C CA . ALA A 1 100 ? 14.139 5.588 -13.922 1.00 95.56 100 ALA A CA 1
ATOM 808 C C . ALA A 1 100 ? 15.409 5.761 -14.771 1.00 95.56 100 ALA A C 1
ATOM 810 O O . ALA A 1 100 ? 15.313 5.919 -15.991 1.00 95.56 100 ALA A O 1
ATOM 811 N N . ASP A 1 101 ? 16.589 5.653 -14.154 1.00 96.12 101 ASP A N 1
ATOM 812 C CA . ASP A 1 101 ? 17.870 5.741 -14.860 1.00 96.12 101 ASP A CA 1
ATOM 813 C C . ASP A 1 101 ? 18.059 4.578 -15.845 1.00 96.12 101 ASP A C 1
ATOM 815 O O . ASP A 1 101 ? 18.315 4.788 -17.033 1.00 96.12 101 ASP A O 1
ATOM 819 N N . THR A 1 102 ? 17.821 3.337 -15.407 1.00 96.06 102 THR A N 1
ATOM 820 C CA . THR A 1 102 ? 17.906 2.170 -16.302 1.00 96.06 102 THR A CA 1
ATOM 821 C C . THR A 1 102 ? 16.920 2.273 -17.464 1.00 96.06 102 THR A C 1
ATOM 823 O O . THR A 1 102 ? 17.284 1.972 -18.602 1.00 96.06 102 THR A O 1
ATOM 826 N N . ARG A 1 103 ? 15.695 2.759 -17.231 1.00 96.81 103 ARG A N 1
ATOM 827 C CA . ARG A 1 103 ? 14.720 3.021 -18.297 1.00 96.81 103 ARG A CA 1
ATOM 828 C C . ARG A 1 103 ? 15.255 4.029 -19.315 1.00 96.81 103 ARG A C 1
ATOM 830 O O . ARG A 1 103 ? 15.130 3.780 -20.514 1.00 96.81 103 ARG A O 1
ATOM 837 N N . LEU A 1 104 ? 15.852 5.134 -18.867 1.00 96.25 104 LEU A N 1
ATOM 838 C CA . LEU A 1 104 ? 16.435 6.144 -19.755 1.00 96.25 104 LEU A CA 1
ATOM 839 C C . LEU A 1 104 ? 17.587 5.557 -20.586 1.00 96.25 104 LEU A C 1
ATOM 841 O O . LEU A 1 104 ? 17.642 5.749 -21.803 1.00 96.25 104 LEU A O 1
ATOM 845 N N . GLN A 1 105 ? 18.469 4.781 -19.951 1.00 96.69 105 GLN A N 1
ATOM 846 C CA . GLN A 1 105 ? 19.564 4.091 -20.632 1.00 96.69 105 GLN A CA 1
ATOM 847 C C . GLN A 1 105 ? 19.048 3.116 -21.698 1.00 96.69 105 GLN A C 1
ATOM 849 O O . GLN A 1 105 ? 19.562 3.097 -22.818 1.00 96.69 105 GLN A O 1
ATOM 854 N N . TRP A 1 106 ? 18.009 2.335 -21.386 1.00 97.19 106 TRP A N 1
ATOM 855 C CA . TRP A 1 106 ? 17.385 1.424 -22.347 1.00 97.19 106 TRP A CA 1
ATOM 856 C C . TRP A 1 106 ? 16.749 2.168 -23.517 1.00 97.19 106 TRP A C 1
ATOM 858 O O . TRP A 1 106 ? 16.943 1.767 -24.662 1.00 97.19 106 TRP A O 1
ATOM 868 N N . GLN A 1 107 ? 16.047 3.274 -23.263 1.00 97.50 107 GLN A N 1
ATOM 869 C CA . GLN A 1 107 ? 15.476 4.099 -24.330 1.00 97.50 107 GLN A CA 1
ATOM 870 C C . GLN A 1 107 ? 16.557 4.650 -25.263 1.00 97.50 107 GLN A C 1
ATOM 872 O O . GLN A 1 107 ? 16.404 4.569 -26.484 1.00 97.50 107 GLN A O 1
ATOM 877 N N . LYS A 1 108 ? 17.672 5.141 -24.705 1.00 97.44 108 LYS A N 1
ATOM 878 C CA . LYS A 1 108 ? 18.824 5.601 -25.487 1.00 97.44 108 LYS A CA 1
ATOM 879 C C . LYS A 1 108 ? 19.408 4.475 -26.341 1.00 97.44 108 LYS A C 1
ATOM 881 O O . LYS A 1 108 ? 19.530 4.646 -27.551 1.00 97.44 108 LYS A O 1
ATOM 886 N N . ARG A 1 109 ? 19.693 3.314 -25.739 1.00 97.12 109 ARG A N 1
ATOM 887 C CA . ARG A 1 109 ? 20.231 2.147 -26.460 1.00 97.12 109 ARG A CA 1
ATOM 888 C C . ARG A 1 109 ? 19.308 1.719 -27.592 1.00 97.12 109 ARG A C 1
ATOM 890 O O . ARG A 1 109 ? 19.765 1.573 -28.713 1.00 97.12 109 ARG A O 1
ATOM 897 N N . ILE A 1 110 ? 18.005 1.588 -27.336 1.00 97.50 110 ILE A N 1
ATOM 898 C CA . ILE A 1 110 ? 17.030 1.198 -28.364 1.00 97.50 110 ILE A CA 1
ATOM 899 C C . ILE A 1 110 ? 17.019 2.206 -29.520 1.00 97.50 110 ILE A C 1
ATOM 901 O O . ILE A 1 110 ? 16.978 1.799 -30.680 1.00 97.50 110 ILE A O 1
ATOM 905 N N . ALA A 1 111 ? 17.062 3.509 -29.231 1.00 97.38 111 ALA A N 1
ATOM 906 C CA . ALA A 1 111 ? 17.097 4.541 -30.264 1.00 97.38 111 ALA A C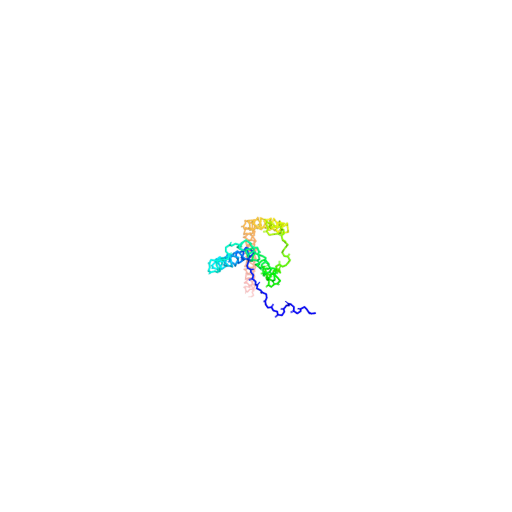A 1
ATOM 907 C C . ALA A 1 111 ? 18.388 4.483 -31.099 1.00 97.38 111 ALA A C 1
ATOM 909 O O . ALA A 1 111 ? 18.330 4.569 -32.326 1.00 97.38 111 ALA A O 1
ATOM 910 N N . GLU A 1 112 ? 19.539 4.293 -30.452 1.00 96.88 112 GLU A N 1
ATOM 911 C CA . GLU A 1 112 ? 20.831 4.134 -31.123 1.00 96.88 112 GLU A CA 1
ATOM 912 C C . GLU A 1 112 ? 20.848 2.876 -31.993 1.00 96.88 112 GLU A C 1
ATOM 914 O O . GLU A 1 112 ? 21.111 2.975 -33.190 1.00 96.88 112 GLU A O 1
ATOM 919 N N . THR A 1 113 ? 20.451 1.729 -31.439 1.00 96.31 113 THR A N 1
ATOM 920 C CA . THR A 1 113 ? 20.361 0.453 -32.157 1.00 96.31 113 THR A CA 1
ATOM 921 C C . THR A 1 113 ? 19.436 0.550 -33.368 1.00 96.31 113 THR A C 1
ATOM 923 O O . THR A 1 113 ? 19.806 0.105 -34.449 1.00 96.31 113 THR A O 1
ATOM 926 N N . ARG A 1 114 ? 18.260 1.182 -33.240 1.00 95.81 114 ARG A N 1
ATOM 927 C CA . ARG A 1 114 ? 17.339 1.391 -34.375 1.00 95.81 114 ARG A CA 1
ATOM 928 C C . ARG A 1 114 ? 17.935 2.271 -35.474 1.00 95.81 114 ARG A C 1
ATOM 930 O O . ARG A 1 114 ? 17.534 2.144 -36.625 1.00 95.81 114 ARG A O 1
ATOM 937 N N . ARG A 1 115 ? 18.860 3.172 -35.133 1.00 95.12 115 ARG A N 1
ATOM 938 C CA . ARG A 1 115 ? 19.483 4.099 -36.085 1.00 95.12 115 ARG A CA 1
ATOM 939 C C . ARG A 1 115 ? 20.700 3.497 -36.788 1.00 95.12 115 ARG A C 1
ATOM 941 O O . ARG A 1 115 ? 20.894 3.773 -37.970 1.00 95.12 115 ARG A O 1
ATOM 948 N N . THR A 1 116 ? 21.539 2.750 -36.073 1.00 95.00 116 THR A N 1
ATOM 949 C CA . THR A 1 116 ? 22.838 2.284 -36.586 1.00 95.00 116 THR A CA 1
ATOM 950 C C . THR A 1 116 ? 22.774 0.864 -37.131 1.00 95.00 116 THR A C 1
ATOM 952 O O . THR A 1 116 ? 23.229 0.621 -38.246 1.00 95.00 116 THR A O 1
ATOM 955 N N . LEU A 1 117 ? 22.136 -0.048 -36.397 1.00 95.25 117 LEU A N 1
ATOM 956 C CA . LEU A 1 117 ? 22.209 -1.482 -36.668 1.00 95.25 117 LEU A CA 1
ATOM 957 C C . LEU A 1 117 ? 21.620 -1.867 -38.037 1.00 95.25 117 LEU A C 1
ATOM 959 O O . LEU A 1 117 ? 22.266 -2.639 -38.741 1.00 95.25 117 LEU A O 1
ATOM 963 N N . PRO A 1 118 ? 20.484 -1.301 -38.505 1.00 96.50 118 PRO A N 1
ATOM 964 C CA . PRO A 1 118 ? 19.985 -1.597 -39.849 1.00 96.50 118 PRO A CA 1
ATOM 965 C C . PRO A 1 118 ? 20.963 -1.220 -40.968 1.00 96.50 118 PRO A C 1
ATOM 967 O O . PRO A 1 118 ? 21.100 -1.969 -41.926 1.00 96.50 118 PRO A O 1
ATOM 970 N N . ARG A 1 119 ? 21.667 -0.087 -40.835 1.00 94.56 119 ARG A N 1
ATOM 971 C CA . ARG A 1 119 ? 22.635 0.385 -41.842 1.00 94.56 119 ARG A CA 1
ATOM 972 C C . ARG A 1 119 ? 23.902 -0.460 -41.851 1.00 94.56 119 ARG A C 1
ATOM 974 O O . ARG A 1 119 ? 24.457 -0.738 -42.908 1.00 94.56 119 ARG A O 1
ATOM 981 N N . GLU A 1 120 ? 24.367 -0.859 -40.671 1.00 94.75 120 GLU A N 1
ATOM 982 C CA . GLU A 1 120 ? 25.496 -1.780 -40.539 1.00 94.75 120 GLU A CA 1
ATOM 983 C C . GLU A 1 120 ? 25.152 -3.139 -41.153 1.00 94.75 120 GLU A C 1
ATOM 985 O O . GLU A 1 120 ? 25.930 -3.663 -41.948 1.00 94.75 120 GLU A O 1
ATOM 990 N N . PHE A 1 121 ? 23.956 -3.657 -40.864 1.00 95.31 121 PHE A N 1
ATOM 991 C CA . PHE A 1 121 ? 23.479 -4.917 -41.420 1.00 95.31 121 PHE A CA 1
ATOM 992 C C . PHE A 1 121 ? 23.336 -4.850 -42.946 1.00 95.31 121 PHE A C 1
ATOM 994 O O . PHE A 1 121 ? 23.856 -5.715 -43.647 1.00 95.31 121 PHE A O 1
ATOM 1001 N N . GLU A 1 122 ? 22.714 -3.793 -43.475 1.00 95.56 122 GLU A N 1
ATOM 1002 C CA . GLU A 1 122 ? 22.610 -3.543 -44.918 1.00 95.56 122 GLU A CA 1
ATOM 1003 C C . GLU A 1 122 ? 23.985 -3.570 -45.591 1.00 95.56 122 GLU A C 1
ATOM 1005 O O . GLU A 1 122 ? 24.184 -4.308 -46.555 1.00 95.56 122 GLU A O 1
ATOM 1010 N N . ARG A 1 123 ? 24.956 -2.829 -45.045 1.00 94.75 123 ARG A N 1
ATOM 1011 C CA . ARG A 1 123 ? 26.325 -2.815 -45.564 1.00 94.75 123 ARG A CA 1
ATOM 1012 C C . ARG A 1 123 ? 26.942 -4.212 -45.567 1.00 94.75 123 ARG A C 1
ATOM 1014 O O . ARG A 1 123 ? 27.472 -4.626 -46.589 1.00 94.75 123 ARG A O 1
ATOM 1021 N N . THR A 1 124 ? 26.849 -4.946 -44.457 1.00 94.44 124 THR A N 1
ATOM 1022 C CA . THR A 1 124 ? 27.419 -6.302 -44.383 1.00 94.44 124 THR A CA 1
ATOM 1023 C C . THR A 1 124 ? 26.778 -7.263 -45.378 1.00 94.44 124 THR A C 1
ATOM 1025 O O . THR A 1 124 ? 27.473 -8.072 -45.984 1.00 94.44 124 THR A O 1
ATOM 1028 N N . VAL A 1 125 ? 25.466 -7.158 -45.589 1.00 95.38 125 VAL A N 1
ATOM 1029 C CA . VAL A 1 125 ? 24.739 -8.006 -46.536 1.00 95.38 125 VAL A CA 1
ATOM 1030 C C . VAL A 1 125 ? 25.137 -7.671 -47.973 1.00 95.38 125 VAL A C 1
ATOM 1032 O O . VAL A 1 125 ? 25.395 -8.578 -48.761 1.00 95.38 125 VAL A O 1
ATOM 1035 N N . LEU A 1 126 ? 25.246 -6.384 -48.315 1.00 95.44 126 LEU A N 1
ATOM 1036 C CA . LEU A 1 126 ? 25.717 -5.947 -49.631 1.00 95.44 126 LEU A CA 1
ATOM 1037 C C . LEU A 1 126 ? 27.161 -6.386 -49.901 1.00 95.44 126 LEU A C 1
ATOM 1039 O O . LEU A 1 126 ? 27.449 -6.869 -50.995 1.00 95.44 126 LEU A O 1
ATOM 1043 N N . ASP A 1 127 ? 28.051 -6.268 -48.915 1.00 93.88 127 ASP A N 1
ATOM 1044 C CA . ASP A 1 127 ? 29.442 -6.715 -49.035 1.00 93.88 127 ASP A CA 1
ATOM 1045 C C . ASP A 1 127 ? 29.518 -8.230 -49.305 1.00 93.88 127 ASP A C 1
ATOM 1047 O O . ASP A 1 127 ? 30.259 -8.657 -50.192 1.00 93.88 127 ASP A O 1
ATOM 1051 N N . LEU A 1 128 ? 28.695 -9.039 -48.623 1.00 93.25 128 LEU A N 1
ATOM 1052 C CA . LEU A 1 128 ? 28.602 -10.485 -48.866 1.00 93.25 128 LEU A CA 1
ATOM 1053 C C . LEU A 1 128 ? 28.083 -10.813 -50.273 1.00 93.25 128 LEU A C 1
ATOM 1055 O O . LEU A 1 128 ? 28.656 -11.665 -50.953 1.00 93.25 128 LEU A O 1
ATOM 1059 N N . PHE A 1 129 ? 27.035 -10.128 -50.744 1.00 94.25 129 PHE A N 1
ATOM 1060 C CA . PHE A 1 129 ? 26.527 -10.328 -52.107 1.00 94.25 129 PHE A CA 1
ATOM 1061 C C . PHE A 1 129 ? 27.557 -9.947 -53.173 1.00 94.25 129 PHE A C 1
ATOM 1063 O O . PHE A 1 129 ? 27.683 -10.641 -54.182 1.00 94.25 129 PHE A O 1
ATOM 1070 N N . ASN A 1 130 ? 28.311 -8.868 -52.953 1.00 91.56 130 ASN A N 1
ATOM 1071 C CA . ASN A 1 130 ? 29.370 -8.448 -53.866 1.00 91.56 130 ASN A CA 1
ATOM 1072 C C . ASN A 1 130 ? 30.505 -9.476 -53.924 1.00 91.56 130 ASN A C 1
ATOM 1074 O O . ASN A 1 130 ? 30.949 -9.814 -55.018 1.00 91.56 130 ASN A O 1
ATOM 1078 N N . GLN A 1 131 ? 30.932 -10.012 -52.776 1.00 89.44 131 GLN A N 1
ATOM 1079 C CA . GLN A 1 131 ? 31.928 -11.087 -52.728 1.00 89.44 131 GLN A CA 1
ATOM 1080 C C . GLN A 1 131 ? 31.449 -12.336 -53.474 1.00 89.44 131 GLN A C 1
ATOM 1082 O O . GLN A 1 131 ? 32.191 -12.873 -54.291 1.00 89.44 131 GLN A O 1
ATOM 1087 N N . HIS A 1 132 ? 30.197 -12.755 -53.262 1.00 88.06 132 HIS A N 1
ATOM 1088 C CA . HIS A 1 132 ? 29.627 -13.907 -53.965 1.00 88.06 132 HIS A CA 1
ATOM 1089 C C . HIS A 1 132 ? 29.595 -13.693 -55.483 1.00 88.06 132 HIS A C 1
ATOM 1091 O O . HIS A 1 132 ? 29.987 -14.575 -56.235 1.00 88.06 132 HIS A O 1
ATOM 1097 N N . ARG A 1 133 ? 29.216 -12.494 -55.946 1.00 86.38 133 ARG A N 1
ATOM 1098 C CA . ARG A 1 133 ? 29.228 -12.149 -57.377 1.00 86.38 133 ARG A CA 1
ATOM 1099 C C . ARG A 1 133 ? 30.617 -12.225 -58.008 1.00 86.38 133 ARG A C 1
ATOM 1101 O O . ARG A 1 133 ? 30.716 -12.597 -59.173 1.00 86.38 133 ARG A O 1
ATOM 1108 N N . VAL A 1 134 ? 31.662 -11.828 -57.281 1.00 84.56 134 VAL A N 1
ATOM 1109 C CA . VAL A 1 134 ? 33.050 -11.929 -57.763 1.00 84.56 134 VAL A CA 1
ATOM 1110 C C . VAL A 1 134 ? 33.451 -13.396 -57.890 1.00 84.56 134 VAL A C 1
ATOM 1112 O O . VAL A 1 134 ? 33.929 -13.790 -58.947 1.00 84.56 134 VAL A O 1
ATOM 1115 N N . VAL A 1 135 ? 33.170 -14.211 -56.870 1.00 84.75 135 VAL A N 1
ATOM 1116 C CA . VAL A 1 135 ? 33.472 -15.652 -56.884 1.00 84.75 135 VAL A CA 1
ATOM 1117 C C . VAL A 1 135 ? 32.706 -16.380 -57.993 1.00 84.75 135 VAL A C 1
ATOM 1119 O O . VAL A 1 135 ? 33.300 -17.173 -58.718 1.00 84.75 135 VAL A O 1
ATOM 1122 N N . ASP A 1 136 ? 31.416 -16.087 -58.178 1.00 80.25 136 ASP A N 1
ATOM 1123 C CA . ASP A 1 136 ? 30.612 -16.668 -59.262 1.00 80.25 136 ASP A CA 1
ATOM 1124 C C . ASP A 1 136 ? 31.149 -16.270 -60.645 1.00 80.25 136 ASP A C 1
ATOM 1126 O O . ASP A 1 136 ? 31.195 -17.096 -61.555 1.00 80.25 136 ASP A O 1
ATOM 1130 N N . GLY A 1 137 ? 31.569 -15.010 -60.807 1.00 77.81 137 GLY A N 1
ATOM 1131 C CA . GLY A 1 137 ? 32.165 -14.512 -62.046 1.00 77.81 137 GLY A CA 1
ATOM 1132 C C . GLY A 1 137 ? 33.516 -15.159 -62.353 1.00 77.81 137 GLY A C 1
ATOM 1133 O O . GLY A 1 137 ? 33.755 -15.563 -63.487 1.00 77.81 137 GLY A O 1
ATOM 1134 N N . GLU A 1 138 ? 34.380 -15.311 -61.348 1.00 72.69 138 GLU A N 1
ATOM 1135 C CA . GLU A 1 138 ? 35.663 -16.013 -61.479 1.00 72.69 138 GLU A CA 1
ATOM 1136 C C . GLU A 1 138 ? 35.467 -17.503 -61.790 1.00 72.69 138 GLU A C 1
ATOM 1138 O O . GLU A 1 138 ? 36.171 -18.052 -62.635 1.00 72.69 138 GLU A O 1
ATOM 1143 N N . ALA A 1 139 ? 34.478 -18.154 -61.171 1.00 70.75 139 ALA A N 1
ATOM 1144 C CA . ALA A 1 139 ? 34.141 -19.547 -61.453 1.00 70.75 139 ALA A CA 1
ATOM 1145 C C . ALA A 1 139 ? 33.562 -19.742 -62.865 1.00 70.75 139 ALA A C 1
ATOM 1147 O O . ALA A 1 139 ? 33.844 -20.756 -63.504 1.00 70.75 139 ALA A O 1
ATOM 1148 N N . ALA A 1 140 ? 32.771 -18.786 -63.363 1.00 70.06 140 ALA A N 1
ATOM 1149 C CA . ALA A 1 140 ? 32.265 -18.795 -64.734 1.00 70.06 140 ALA A CA 1
ATOM 1150 C C . ALA A 1 140 ? 33.397 -18.604 -65.754 1.00 70.06 140 ALA A C 1
ATOM 1152 O O . ALA A 1 140 ? 33.513 -19.403 -66.676 1.00 70.06 140 ALA A O 1
ATOM 1153 N N . LEU A 1 141 ? 34.287 -17.630 -65.530 1.00 66.81 141 LEU A N 1
ATOM 1154 C CA . LEU A 1 141 ? 35.469 -17.404 -66.371 1.00 66.81 141 LEU A CA 1
ATOM 1155 C C . LEU A 1 141 ? 36.410 -18.615 -66.377 1.00 66.81 141 LEU A C 1
ATOM 1157 O O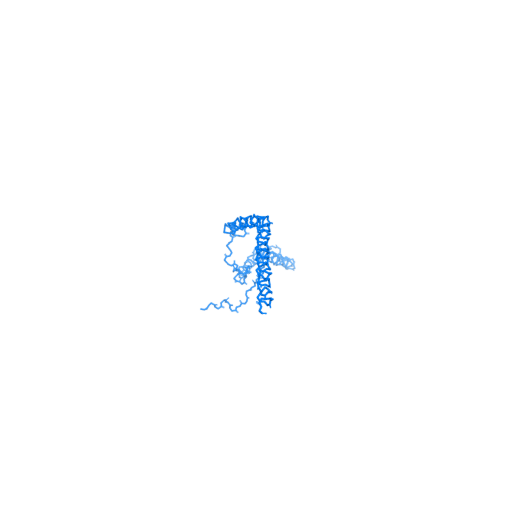 . LEU A 1 141 ? 36.903 -19.011 -67.425 1.00 66.81 141 LEU A O 1
ATOM 1161 N N . HIS A 1 142 ? 36.648 -19.240 -65.220 1.00 69.00 142 HIS A N 1
ATOM 1162 C CA . HIS A 1 142 ? 37.467 -20.450 -65.146 1.00 69.00 142 HIS A CA 1
ATOM 1163 C C . HIS A 1 142 ? 36.810 -21.637 -65.866 1.00 69.00 142 HIS A C 1
ATOM 1165 O O . HIS A 1 142 ? 37.518 -22.483 -66.406 1.00 69.00 142 HIS A O 1
ATOM 1171 N N . ARG A 1 143 ? 35.473 -21.727 -65.874 1.00 69.44 143 ARG A N 1
ATOM 1172 C CA . ARG A 1 143 ? 34.751 -22.757 -66.632 1.00 69.44 143 ARG A CA 1
ATOM 1173 C C . ARG A 1 143 ? 34.869 -22.530 -68.137 1.00 69.44 143 ARG A C 1
ATOM 1175 O O . ARG A 1 143 ? 35.210 -23.476 -68.830 1.00 69.44 143 ARG A O 1
ATOM 1182 N N . GLU A 1 144 ? 34.658 -21.302 -68.610 1.00 63.03 144 GLU A N 1
ATOM 1183 C CA . GLU A 1 144 ? 34.814 -20.944 -70.030 1.00 63.03 144 GLU A CA 1
ATOM 1184 C C . GLU A 1 144 ? 36.240 -21.239 -70.523 1.00 63.03 144 GLU A C 1
ATOM 1186 O O . GLU A 1 144 ? 36.417 -21.897 -71.539 1.00 63.03 144 GLU A O 1
ATOM 1191 N N . VAL A 1 145 ? 37.266 -20.882 -69.742 1.00 66.00 145 VAL A N 1
ATOM 1192 C CA . VAL A 1 145 ? 38.668 -21.180 -70.090 1.00 66.00 145 VAL A CA 1
ATOM 1193 C C . VAL A 1 145 ? 38.966 -22.688 -70.102 1.00 66.00 145 VAL A C 1
ATOM 1195 O O . VAL A 1 145 ? 39.791 -23.134 -70.891 1.00 66.00 145 VAL A O 1
ATOM 1198 N N . MET A 1 146 ? 38.326 -23.491 -69.243 1.00 61.06 146 MET A N 1
ATOM 1199 C CA . MET A 1 146 ? 38.480 -24.954 -69.271 1.00 61.06 146 MET A CA 1
ATOM 1200 C C . MET A 1 146 ? 37.800 -25.577 -70.494 1.00 61.06 146 MET A C 1
ATOM 1202 O O . MET A 1 146 ? 38.377 -26.469 -71.108 1.00 61.06 146 MET A O 1
ATOM 1206 N N . GLU A 1 147 ? 36.602 -25.101 -70.840 1.00 60.84 147 GLU A N 1
ATOM 1207 C CA . GLU A 1 147 ? 35.860 -25.554 -72.021 1.00 60.84 147 GLU A CA 1
ATOM 1208 C C . GLU A 1 147 ? 36.625 -25.217 -73.314 1.00 60.84 147 GLU A C 1
ATOM 1210 O O . GLU A 1 147 ? 36.729 -26.078 -74.185 1.00 60.84 147 GLU A O 1
ATOM 1215 N N . ASP A 1 148 ? 37.257 -24.040 -73.396 1.00 59.28 148 ASP A N 1
ATOM 1216 C CA . ASP A 1 148 ? 38.091 -23.645 -74.541 1.00 59.28 148 ASP A CA 1
ATOM 1217 C C . ASP A 1 148 ? 39.355 -24.524 -74.692 1.00 59.28 148 ASP A C 1
ATOM 1219 O O . ASP A 1 148 ? 39.736 -24.882 -75.806 1.00 59.28 148 ASP A O 1
ATOM 1223 N N . ILE A 1 149 ? 40.001 -24.922 -73.585 1.00 59.09 149 ILE A N 1
ATOM 1224 C CA . ILE A 1 149 ? 41.199 -25.791 -73.613 1.00 59.09 149 ILE A CA 1
ATOM 1225 C C . ILE A 1 149 ? 40.838 -27.229 -74.016 1.00 59.09 149 ILE A C 1
ATOM 1227 O O . ILE A 1 149 ? 41.578 -27.862 -74.767 1.00 59.09 149 ILE A O 1
ATOM 1231 N N . GLU A 1 150 ? 39.701 -27.753 -73.549 1.00 58.50 150 GLU A N 1
ATOM 1232 C CA . GLU A 1 150 ? 39.235 -29.093 -73.933 1.00 58.50 150 GLU A CA 1
ATOM 1233 C C . GLU A 1 150 ? 38.822 -29.171 -75.411 1.00 58.50 150 GLU A C 1
ATOM 1235 O O . GLU A 1 150 ? 38.908 -30.242 -76.011 1.00 58.50 150 GLU A O 1
ATOM 1240 N N . GLN A 1 151 ? 38.402 -28.059 -76.019 1.00 55.31 151 GLN A N 1
ATOM 1241 C CA . GLN A 1 151 ? 38.006 -28.019 -77.428 1.00 55.31 151 GLN A CA 1
ATOM 1242 C C . GLN A 1 151 ? 39.211 -28.018 -78.384 1.00 55.31 151 GLN A C 1
ATOM 1244 O O . GLN A 1 151 ? 39.169 -28.700 -79.410 1.00 55.31 151 GLN A O 1
ATOM 1249 N N . ASP A 1 152 ? 40.308 -27.348 -78.017 1.00 54.47 152 ASP A N 1
ATOM 1250 C CA . ASP A 1 152 ? 41.549 -27.329 -78.807 1.00 54.47 152 ASP A CA 1
ATOM 1251 C C . ASP A 1 152 ? 42.294 -28.685 -78.796 1.00 54.47 152 ASP A C 1
ATOM 1253 O O . ASP A 1 152 ? 42.943 -29.042 -79.783 1.00 54.47 152 ASP A O 1
ATOM 1257 N N . ASP A 1 153 ? 42.161 -29.490 -77.733 1.00 55.97 153 ASP A N 1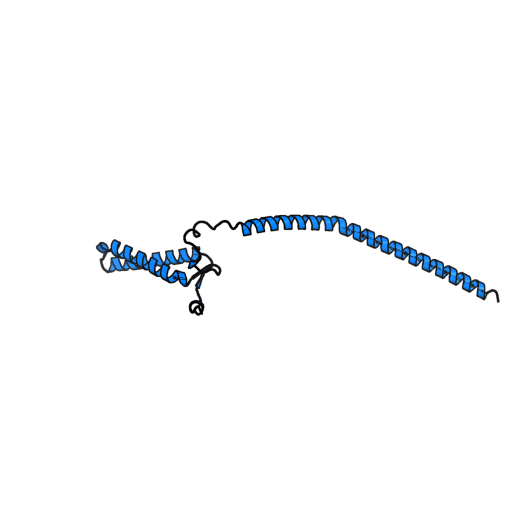
ATOM 1258 C CA . ASP A 1 153 ? 42.768 -30.832 -77.648 1.00 55.97 153 ASP A CA 1
ATOM 1259 C C . ASP A 1 153 ? 42.004 -31.909 -78.459 1.00 55.97 153 ASP A C 1
ATOM 1261 O O . ASP A 1 153 ? 42.551 -32.981 -78.734 1.00 55.97 153 ASP A O 1
ATOM 1265 N N . ILE A 1 154 ? 40.756 -31.648 -78.876 1.00 54.69 154 ILE A N 1
ATOM 1266 C CA . ILE A 1 154 ? 39.927 -32.595 -79.652 1.00 54.69 154 ILE A CA 1
ATOM 1267 C C . ILE A 1 154 ? 40.128 -32.432 -81.170 1.00 54.69 154 ILE A C 1
ATOM 1269 O O . ILE A 1 154 ? 40.060 -33.424 -81.896 1.00 54.69 154 ILE A O 1
ATOM 1273 N N . ASP A 1 155 ? 40.443 -31.227 -81.653 1.00 53.44 155 ASP A N 1
ATOM 1274 C CA . ASP A 1 155 ? 40.655 -30.949 -83.086 1.00 53.44 155 ASP A CA 1
ATOM 1275 C C . ASP A 1 155 ? 42.125 -31.126 -83.545 1.00 53.44 155 ASP A C 1
ATOM 1277 O O . ASP A 1 155 ? 42.443 -30.954 -84.725 1.00 53.44 155 ASP A O 1
ATOM 1281 N N . GLY A 1 156 ? 43.031 -31.500 -82.630 1.00 56.06 156 GLY A N 1
ATOM 1282 C CA . GLY A 1 156 ? 44.469 -31.675 -82.881 1.00 56.06 156 GLY A CA 1
ATOM 1283 C C . GLY A 1 156 ? 44.985 -33.115 -83.062 1.00 56.06 156 GLY A C 1
ATOM 1284 O O . GLY A 1 156 ? 46.204 -33.282 -83.172 1.00 56.06 156 GLY A O 1
ATOM 1285 N N . ALA A 1 157 ? 44.122 -34.142 -83.078 1.00 42.69 157 ALA A N 1
ATOM 1286 C CA . ALA A 1 157 ? 44.509 -35.564 -83.165 1.00 42.69 157 ALA A CA 1
ATOM 1287 C C . ALA A 1 157 ? 44.282 -36.205 -84.548 1.00 42.69 157 ALA A C 1
ATOM 1289 O O . ALA A 1 157 ? 43.200 -36.004 -85.143 1.00 42.69 157 ALA A O 1
#

pLDDT: mean 82.47, std 14.78, range [35.84, 97.5]

Secondary structure (DSSP, 8-state):
--TTSSSPPEEES-HHHHHHHHHHHHHHHHHHHHHHHHHHT-GGGHHHHHHHHHHHHHHHHHHHGGGEEETTEEGGGS-TTTTSS----HHHHHHHHHHHHHHHHHHHHHHHHHHHHHHHHHHHHHHHHHHHHHHHHHHHHHHHHHHHHHHHTTTT-

Sequence (157 aa):
MDSREDFPRVSLATVNDWHTVKANYKSTVLDVLNELIQSHGLAAERDALLAHANQYVERVCKMARPNLRVNGHNFESLSQDEYDTEPFDEALDRRIWSLADTRLQWQKRIAETRRTLPREFERTVLDLFNQHRVVDGEAALHREVMEDIEQDDIDGA

Foldseek 3Di:
DPPLVVDQFAEDADPVVLVVVLVVVLVVLLVVLVVVCVVVVVVVCSVVVNVVSVVVSVVVSVVSQQRYDYPNHRSVPCDPVCNPPPPDPPVVVVVVVVVVVVVVVVVVVVVVCVPPVVVVVVVVVVVVVVVVVVVVVVVVVVVVVVVVVVVVVVVPD